Protein AF-A0A7V8JN78-F1 (afdb_monomer_lite)

Foldseek 3Di:
DDPVVVVVVVLVVVQVVCCVPPVDHPPPPDPVVSVVVVVVVCVVVVD

InterPro domains:
  IPR022641 Chemotaxis receptor methyltransferase CheR, N-terminal [PF03705] (10-47)

Organism: Stenotrophomonas maltophilia (NCBI:txid40324)

Struct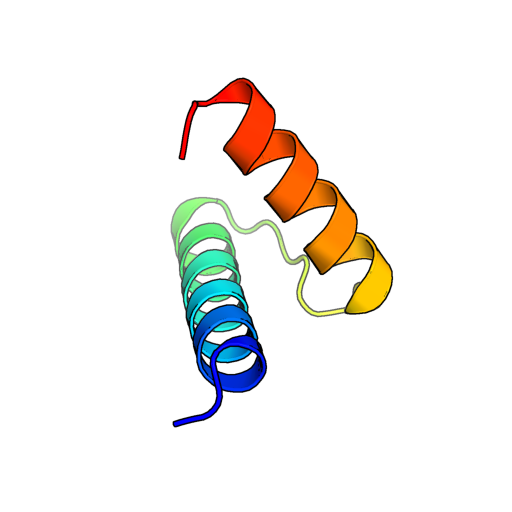ure (mmCIF, N/CA/C/O backbone):
data_AF-A0A7V8JN78-F1
#
_entry.id   AF-A0A7V8JN78-F1
#
loop_
_atom_site.group_PDB
_atom_site.id
_atom_site.type_symbol
_atom_site.label_atom_id
_atom_site.label_alt_id
_atom_site.label_comp_id
_atom_site.label_asym_id
_atom_site.label_entity_id
_atom_site.label_seq_id
_atom_site.pdbx_PDB_ins_code
_atom_site.Cartn_x
_atom_site.Cartn_y
_atom_site.Cartn_z
_atom_site.occupancy
_atom_site.B_iso_or_equiv
_atom_site.auth_seq_id
_atom_site.auth_comp_id
_atom_site.auth_asym_id
_atom_site.auth_atom_id
_atom_site.pdbx_PDB_model_num
ATOM 1 N N . MET A 1 1 ? 10.564 -16.274 8.623 1.00 61.12 1 MET A N 1
ATOM 2 C CA . MET A 1 1 ? 10.621 -15.203 7.599 1.00 61.12 1 MET A CA 1
ATOM 3 C C . MET A 1 1 ? 11.254 -13.976 8.232 1.00 61.12 1 MET A C 1
ATOM 5 O O . MET A 1 1 ? 11.020 -13.763 9.410 1.00 61.12 1 MET A O 1
ATOM 9 N N . ASN A 1 2 ? 12.064 -13.212 7.494 1.00 90.38 2 ASN A N 1
ATOM 10 C CA . ASN A 1 2 ? 12.583 -11.924 7.970 1.00 90.38 2 ASN A CA 1
ATOM 11 C C . ASN A 1 2 ? 11.426 -10.909 8.071 1.00 90.38 2 ASN A C 1
ATOM 13 O O . ASN A 1 2 ? 10.571 -10.888 7.187 1.00 90.38 2 ASN A O 1
ATOM 17 N N . GLU A 1 3 ? 11.413 -10.072 9.105 1.00 88.31 3 GLU A N 1
ATOM 18 C CA . GLU A 1 3 ? 10.372 -9.068 9.384 1.00 88.31 3 GLU A CA 1
ATOM 19 C C . GLU A 1 3 ? 10.184 -8.102 8.203 1.00 88.31 3 GLU A C 1
ATOM 21 O O . GLU A 1 3 ? 9.069 -7.820 7.772 1.00 88.31 3 GLU A O 1
ATOM 26 N N . GLN A 1 4 ? 11.291 -7.720 7.561 1.00 88.62 4 GLN A N 1
ATOM 27 C CA . GLN A 1 4 ? 11.263 -6.886 6.360 1.00 88.62 4 GLN A CA 1
ATOM 28 C C . GLN A 1 4 ? 10.568 -7.566 5.171 1.00 88.62 4 GLN A C 1
ATOM 30 O O . GLN A 1 4 ? 9.892 -6.903 4.386 1.00 88.62 4 GLN A O 1
ATOM 35 N N . ALA A 1 5 ? 10.742 -8.883 5.028 1.00 92.25 5 ALA A N 1
ATOM 36 C CA . ALA A 1 5 ? 10.124 -9.649 3.951 1.00 92.25 5 ALA A CA 1
ATOM 37 C C . ALA A 1 5 ? 8.623 -9.859 4.197 1.00 92.25 5 ALA A C 1
ATOM 39 O O . ALA A 1 5 ? 7.854 -9.905 3.239 1.00 92.25 5 ALA A O 1
ATOM 40 N N . LEU A 1 6 ? 8.211 -9.963 5.467 1.00 94.62 6 LEU A N 1
ATOM 41 C CA . LEU A 1 6 ? 6.800 -9.981 5.846 1.00 94.62 6 LEU A CA 1
ATOM 42 C C . LEU A 1 6 ? 6.135 -8.637 5.524 1.00 94.62 6 LEU A C 1
ATOM 44 O O . LEU A 1 6 ? 5.130 -8.619 4.822 1.00 94.62 6 LEU A O 1
ATOM 48 N N . PHE A 1 7 ? 6.755 -7.524 5.918 1.00 94.19 7 PHE A N 1
ATOM 49 C CA . PHE A 1 7 ? 6.242 -6.188 5.612 1.00 94.19 7 PHE A CA 1
ATOM 50 C C . PHE A 1 7 ? 6.093 -5.943 4.102 1.00 94.19 7 PHE A C 1
ATOM 52 O O . PHE A 1 7 ? 5.095 -5.396 3.639 1.00 94.19 7 PHE A O 1
ATOM 59 N N . ASP A 1 8 ? 7.064 -6.383 3.296 1.00 93.62 8 ASP A N 1
ATOM 60 C CA . ASP A 1 8 ? 6.976 -6.259 1.837 1.00 93.62 8 ASP A CA 1
ATOM 61 C C . ASP A 1 8 ? 5.847 -7.109 1.232 1.00 93.62 8 ASP A C 1
ATOM 63 O O . ASP A 1 8 ? 5.272 -6.733 0.206 1.00 93.62 8 ASP A O 1
ATOM 67 N N . LEU A 1 9 ? 5.531 -8.254 1.844 1.00 95.50 9 LEU A N 1
ATOM 68 C CA . LEU A 1 9 ? 4.392 -9.083 1.454 1.00 95.50 9 LEU A CA 1
ATOM 69 C C . LEU A 1 9 ? 3.071 -8.380 1.791 1.00 95.50 9 LEU A C 1
ATOM 71 O O . LEU A 1 9 ? 2.217 -8.248 0.915 1.00 95.50 9 LEU A O 1
ATOM 75 N N . GLU A 1 10 ? 2.927 -7.890 3.021 1.00 95.44 10 GLU A N 1
ATOM 76 C CA . GLU A 1 10 ? 1.746 -7.150 3.488 1.00 95.44 10 GLU A CA 1
ATOM 77 C C . GLU A 1 10 ? 1.496 -5.902 2.640 1.00 95.44 10 GLU A C 1
ATOM 79 O O . GLU A 1 10 ? 0.368 -5.654 2.210 1.00 95.44 10 GLU A O 1
ATOM 84 N N . LEU A 1 11 ? 2.561 -5.167 2.303 1.00 95.44 11 LEU A N 1
ATOM 85 C CA . LEU A 1 11 ? 2.494 -4.011 1.417 1.00 95.44 11 LEU A CA 1
ATOM 86 C C . LEU A 1 11 ? 1.917 -4.384 0.048 1.00 95.44 11 LEU A C 1
ATOM 88 O O . LEU A 1 11 ? 1.029 -3.696 -0.447 1.00 95.44 11 LEU A O 1
ATOM 92 N N . LYS A 1 12 ? 2.383 -5.475 -0.570 1.00 95.31 12 LYS A N 1
ATOM 93 C CA . LYS A 1 12 ? 1.852 -5.924 -1.869 1.00 95.31 12 LYS A CA 1
ATOM 94 C C . LYS A 1 12 ? 0.367 -6.265 -1.783 1.00 95.31 12 LYS A C 1
ATOM 96 O O . LYS A 1 12 ? -0.398 -5.819 -2.633 1.00 95.31 12 LYS A O 1
ATOM 101 N N . VAL A 1 13 ? -0.039 -7.004 -0.750 1.00 97.06 13 VAL A N 1
ATOM 102 C CA . VAL A 1 13 ? -1.447 -7.378 -0.538 1.00 97.06 13 VAL A CA 1
ATOM 103 C C . VAL A 1 13 ? -2.322 -6.136 -0.352 1.00 97.06 13 VAL A C 1
A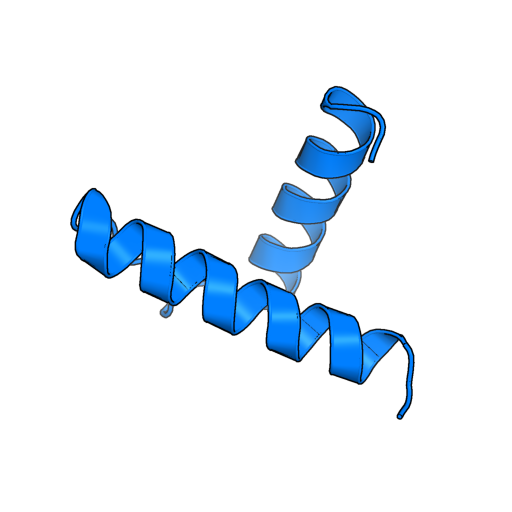TOM 105 O O . VAL A 1 13 ? -3.385 -6.038 -0.964 1.00 97.06 13 VAL A O 1
ATOM 108 N N . LEU A 1 14 ? -1.856 -5.155 0.425 1.00 95.75 14 LEU A N 1
ATOM 109 C CA . LEU A 1 14 ? -2.551 -3.884 0.621 1.00 95.75 14 LEU A CA 1
ATOM 110 C C . LEU A 1 14 ? -2.743 -3.127 -0.701 1.00 95.75 14 LEU A C 1
ATOM 112 O O . LEU A 1 14 ? -3.842 -2.653 -0.985 1.00 95.75 14 LEU A O 1
ATOM 116 N N . LEU A 1 15 ? -1.691 -3.015 -1.517 1.00 96.31 15 LEU A N 1
ATOM 117 C CA . LEU A 1 15 ? -1.764 -2.305 -2.795 1.00 96.31 15 LEU A CA 1
ATOM 118 C C . LEU A 1 15 ? -2.710 -2.988 -3.785 1.00 96.31 15 LEU A C 1
ATOM 120 O O . LEU A 1 15 ? -3.489 -2.302 -4.444 1.00 96.31 15 LEU A O 1
ATOM 124 N N . GLU A 1 16 ? -2.687 -4.319 -3.855 1.00 97.00 16 GLU A N 1
ATOM 125 C CA . GLU A 1 16 ? -3.634 -5.081 -4.673 1.00 97.00 16 GLU A CA 1
ATOM 126 C C . GLU A 1 16 ? -5.079 -4.857 -4.211 1.00 97.00 16 GLU A C 1
ATOM 128 O O . GLU A 1 16 ? -5.955 -4.598 -5.036 1.00 97.00 16 GLU A O 1
ATOM 133 N N . ALA A 1 17 ? -5.337 -4.865 -2.899 1.00 97.38 17 ALA A N 1
ATOM 134 C CA . ALA A 1 17 ? -6.668 -4.597 -2.357 1.00 97.38 17 ALA A CA 1
ATOM 135 C C . ALA A 1 17 ? -7.161 -3.178 -2.697 1.00 97.38 17 ALA A C 1
ATOM 137 O O . ALA A 1 17 ? -8.321 -2.993 -3.076 1.00 97.38 17 ALA A O 1
ATOM 138 N N . ILE A 1 18 ? -6.283 -2.172 -2.611 1.00 96.75 18 ILE A N 1
ATOM 139 C CA . ILE A 1 18 ? -6.609 -0.788 -2.984 1.00 96.75 18 ILE A CA 1
ATOM 140 C C . ILE A 1 18 ? -6.912 -0.684 -4.479 1.00 96.75 18 ILE A C 1
ATOM 142 O O . ILE A 1 18 ? -7.904 -0.056 -4.855 1.00 96.75 18 ILE A O 1
ATOM 146 N N . TYR A 1 19 ? -6.104 -1.325 -5.325 1.00 97.06 19 TYR A N 1
ATOM 147 C CA . TYR A 1 19 ? -6.334 -1.346 -6.764 1.00 97.06 19 TYR A CA 1
ATOM 148 C C . TYR A 1 19 ? -7.675 -2.008 -7.105 1.00 97.06 19 TYR A C 1
ATOM 150 O O . TYR A 1 19 ? -8.484 -1.415 -7.812 1.00 97.06 19 TYR A O 1
ATOM 158 N N . GLN A 1 20 ? -7.975 -3.179 -6.539 1.00 97.62 20 GLN A N 1
ATOM 159 C CA . GLN A 1 20 ? -9.237 -3.879 -6.803 1.00 97.62 20 GLN A CA 1
ATOM 160 C C . GLN A 1 20 ? -10.466 -3.095 -6.322 1.00 97.62 20 GLN A C 1
ATOM 162 O O . GLN A 1 20 ? -11.508 -3.108 -6.975 1.00 97.62 20 GLN A O 1
ATOM 167 N N . ARG A 1 21 ? -10.368 -2.405 -5.179 1.00 98.06 21 ARG A N 1
ATOM 168 C CA . ARG A 1 21 ? -11.520 -1.723 -4.571 1.00 98.06 21 ARG A CA 1
ATOM 169 C C . ARG A 1 21 ? -11.738 -0.301 -5.080 1.00 98.06 21 ARG A C 1
ATOM 171 O O . ARG A 1 21 ? -12.890 0.137 -5.160 1.00 98.06 21 ARG A O 1
ATOM 178 N N . TYR A 1 22 ? -10.654 0.417 -5.363 1.00 97.81 22 TYR A N 1
ATOM 179 C CA . TYR A 1 22 ? -10.658 1.855 -5.646 1.00 97.81 22 TYR A CA 1
ATOM 180 C C . TYR A 1 22 ? -10.003 2.218 -6.983 1.00 97.81 22 TYR A C 1
ATOM 182 O O . TYR A 1 22 ? -10.049 3.382 -7.364 1.00 97.81 22 TYR A O 1
ATOM 190 N N . HIS A 1 23 ? -9.431 1.253 -7.712 1.00 96.12 23 HIS A N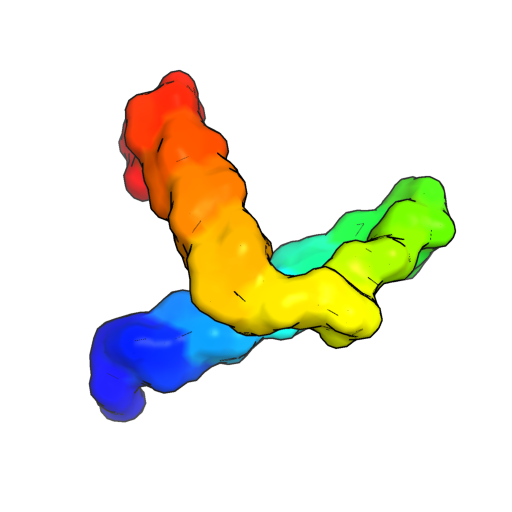 1
ATOM 191 C CA . HIS A 1 23 ? -8.781 1.445 -9.018 1.00 96.12 23 HIS A CA 1
ATOM 192 C C . HIS A 1 23 ? -7.601 2.432 -9.003 1.00 96.12 23 HIS A C 1
ATOM 194 O O . HIS A 1 23 ? -7.153 2.890 -10.054 1.00 96.12 23 HIS A O 1
ATOM 200 N N . TYR A 1 24 ? -7.053 2.729 -7.821 1.00 96.12 24 TYR A N 1
ATOM 201 C CA . TYR A 1 24 ? -5.811 3.481 -7.685 1.00 96.12 24 TYR A CA 1
ATOM 202 C C . TYR A 1 24 ? -4.617 2.532 -7.763 1.00 96.12 24 TYR A C 1
ATOM 204 O O . TYR A 1 24 ? -4.473 1.641 -6.926 1.00 96.12 24 TYR A O 1
ATOM 212 N N . ASP A 1 25 ? -3.758 2.732 -8.764 1.00 94.12 25 ASP A N 1
ATOM 213 C CA . ASP A 1 25 ? -2.562 1.918 -8.963 1.00 94.12 25 ASP A CA 1
ATOM 214 C C . ASP A 1 25 ? -1.308 2.626 -8.436 1.00 94.12 25 ASP A C 1
ATOM 216 O O . ASP A 1 25 ? -0.809 3.589 -9.019 1.00 94.12 25 ASP A O 1
ATOM 220 N N . PHE A 1 26 ? -0.788 2.126 -7.317 1.00 93.81 26 PHE A N 1
ATOM 221 C CA . PHE A 1 26 ? 0.455 2.606 -6.710 1.00 93.81 26 PHE A CA 1
ATOM 222 C C . PHE A 1 26 ? 1.635 1.655 -6.944 1.00 93.81 26 PHE A C 1
ATOM 224 O O . PHE A 1 26 ? 2.726 1.891 -6.427 1.00 93.81 26 PHE A O 1
ATOM 23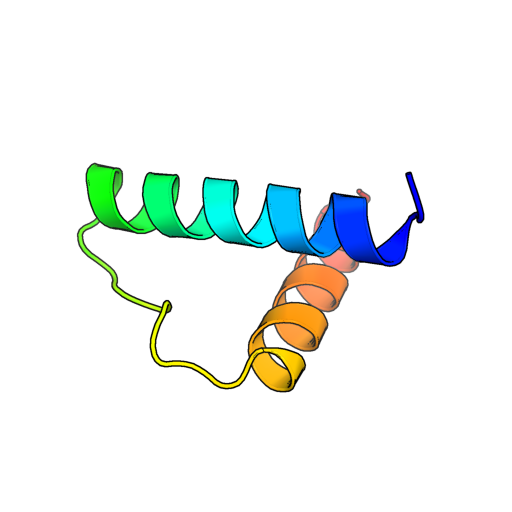1 N N . ARG A 1 27 ? 1.455 0.573 -7.712 1.00 89.62 27 ARG A N 1
ATOM 232 C CA . ARG A 1 27 ? 2.457 -0.500 -7.858 1.00 89.62 27 ARG A CA 1
ATOM 233 C C . ARG A 1 27 ? 3.689 -0.060 -8.644 1.00 89.62 27 ARG A C 1
ATOM 235 O O . ARG A 1 27 ? 4.754 -0.645 -8.483 1.00 89.62 27 ARG A O 1
ATOM 242 N N . SER A 1 28 ? 3.572 1.003 -9.439 1.00 92.00 28 SER A N 1
ATOM 243 C CA . SER A 1 28 ? 4.699 1.620 -10.150 1.00 92.00 28 SER A CA 1
ATOM 244 C C . SER A 1 28 ? 5.537 2.574 -9.287 1.00 92.00 28 SER A C 1
ATOM 246 O O . SER A 1 28 ? 6.538 3.105 -9.765 1.00 92.00 28 SER A O 1
ATOM 248 N N . TYR A 1 29 ? 5.152 2.835 -8.033 1.00 94.12 29 TYR A N 1
ATOM 249 C CA . TYR A 1 29 ? 5.890 3.750 -7.163 1.00 94.12 29 TYR A CA 1
ATOM 250 C C . TYR A 1 29 ? 7.148 3.078 -6.609 1.00 94.12 29 TYR A C 1
ATOM 252 O O . TYR A 1 29 ? 7.181 1.876 -6.347 1.00 94.12 29 TYR A O 1
ATOM 260 N N . ALA A 1 30 ? 8.184 3.880 -6.354 1.00 94.69 30 ALA A N 1
ATOM 261 C CA . ALA A 1 30 ? 9.391 3.390 -5.702 1.00 94.69 30 ALA A CA 1
ATOM 262 C C . 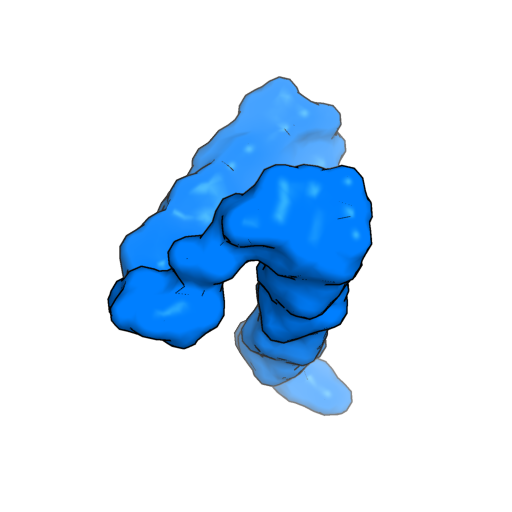ALA A 1 30 ? 9.054 2.778 -4.332 1.00 94.69 30 ALA A C 1
ATOM 264 O O . ALA A 1 30 ? 8.459 3.441 -3.476 1.00 94.69 30 ALA A O 1
ATOM 265 N N . VAL A 1 31 ? 9.500 1.538 -4.101 1.00 90.44 31 VAL A N 1
ATOM 266 C CA . VAL A 1 31 ? 9.236 0.784 -2.862 1.00 90.44 31 VAL A CA 1
ATOM 267 C C . VAL A 1 31 ? 9.635 1.592 -1.625 1.00 90.44 31 VAL A C 1
ATOM 269 O O . VAL A 1 31 ? 8.852 1.700 -0.688 1.00 90.44 31 VAL A O 1
ATOM 272 N N . SER A 1 32 ? 10.788 2.266 -1.646 1.00 93.62 32 SER A N 1
ATOM 273 C CA . SER A 1 32 ? 11.249 3.136 -0.552 1.00 93.62 32 SER A CA 1
ATOM 274 C C . SER A 1 32 ? 10.268 4.265 -0.205 1.00 93.62 32 SER A C 1
ATOM 276 O O . SER A 1 32 ? 10.083 4.595 0.967 1.00 93.62 32 SER A O 1
ATOM 278 N N . SER A 1 33 ? 9.596 4.835 -1.208 1.00 95.56 33 SER A N 1
ATOM 279 C CA . SER A 1 33 ? 8.587 5.877 -1.003 1.00 95.56 33 SER A CA 1
ATOM 280 C C . SER A 1 33 ? 7.300 5.317 -0.408 1.00 95.56 33 SER A C 1
ATOM 282 O O . SER A 1 33 ? 6.707 5.962 0.458 1.00 95.56 33 SER A O 1
ATOM 284 N N . LEU A 1 34 ? 6.883 4.127 -0.846 1.00 95.12 34 LEU A N 1
ATOM 285 C CA . LEU A 1 34 ? 5.712 3.434 -0.310 1.00 95.12 34 LEU A CA 1
ATOM 286 C C . LEU A 1 34 ? 5.928 3.042 1.152 1.00 95.12 34 LEU A C 1
ATOM 288 O O . LEU A 1 34 ? 5.097 3.385 1.989 1.00 95.12 34 LEU A O 1
ATOM 292 N N . ARG A 1 35 ? 7.079 2.438 1.485 1.00 94.38 35 ARG A N 1
ATOM 293 C CA . ARG A 1 35 ? 7.412 2.061 2.869 1.00 94.38 35 ARG A CA 1
ATOM 294 C C . ARG A 1 35 ? 7.323 3.256 3.817 1.00 94.38 35 ARG A C 1
ATOM 296 O O . ARG A 1 35 ? 6.653 3.174 4.838 1.00 94.38 35 ARG A O 1
ATOM 303 N N . ARG A 1 36 ? 7.928 4.394 3.452 1.00 95.75 36 ARG A N 1
ATOM 304 C CA . ARG A 1 36 ? 7.887 5.617 4.273 1.00 95.75 36 ARG A CA 1
ATOM 305 C C . ARG A 1 36 ? 6.458 6.107 4.517 1.00 95.75 36 ARG A C 1
ATOM 307 O O . A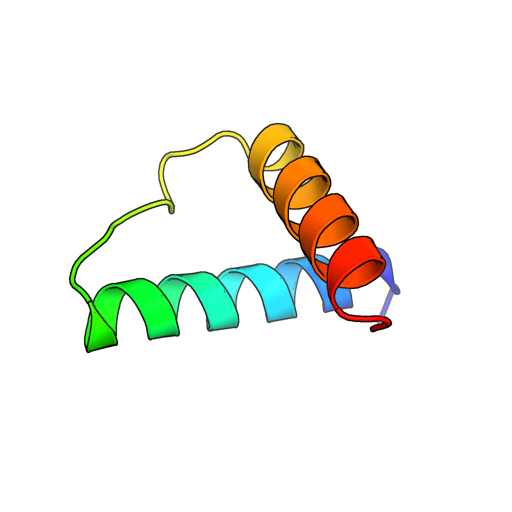RG A 1 36 ? 6.131 6.473 5.639 1.00 95.75 36 ARG A O 1
ATOM 314 N N . ARG A 1 37 ? 5.614 6.115 3.480 1.00 95.62 37 ARG A N 1
ATOM 315 C CA . ARG A 1 37 ? 4.214 6.559 3.587 1.00 95.62 37 ARG A CA 1
ATOM 316 C C . ARG A 1 37 ? 3.382 5.616 4.452 1.00 95.62 37 ARG A C 1
ATOM 318 O O . ARG A 1 37 ? 2.592 6.092 5.256 1.00 95.62 37 ARG A O 1
ATOM 325 N N . ILE A 1 38 ? 3.579 4.306 4.308 1.00 95.06 38 ILE A N 1
ATOM 326 C CA . ILE A 1 38 ? 2.873 3.311 5.120 1.00 95.06 38 ILE A CA 1
ATOM 327 C C . ILE A 1 38 ? 3.321 3.375 6.577 1.00 95.06 38 ILE A C 1
ATOM 329 O O . ILE A 1 38 ? 2.459 3.437 7.440 1.00 95.06 38 ILE A O 1
ATOM 333 N N . HIS A 1 39 ? 4.620 3.482 6.869 1.00 94.62 39 HIS A N 1
ATOM 334 C CA . HIS A 1 39 ? 5.085 3.680 8.247 1.00 94.62 39 HIS A CA 1
ATOM 335 C C . HIS A 1 39 ? 4.509 4.948 8.882 1.00 94.62 39 HIS A C 1
ATOM 337 O O . HIS A 1 39 ? 4.076 4.915 10.029 1.00 94.62 39 HIS A O 1
ATOM 343 N N . GLN A 1 40 ? 4.458 6.056 8.138 1.00 96.56 40 GLN A N 1
ATOM 344 C CA . GLN A 1 40 ? 3.827 7.279 8.627 1.00 96.56 40 GLN A CA 1
ATOM 345 C C . GLN A 1 40 ? 2.333 7.064 8.909 1.00 96.56 40 GLN A C 1
ATOM 347 O O . GLN A 1 40 ? 1.837 7.505 9.940 1.00 96.56 40 GLN A O 1
ATOM 352 N N . ALA A 1 41 ? 1.616 6.375 8.017 1.00 95.38 41 ALA A N 1
ATOM 353 C CA . ALA A 1 41 ? 0.210 6.052 8.227 1.00 95.38 41 ALA A CA 1
ATOM 354 C C . ALA A 1 41 ? 0.021 5.170 9.469 1.00 95.38 41 ALA A C 1
ATOM 356 O O . ALA A 1 41 ? -0.810 5.488 10.311 1.00 95.38 41 ALA A O 1
ATOM 357 N N . MET A 1 42 ? 0.832 4.124 9.620 1.00 94.69 42 MET A N 1
ATOM 358 C CA . MET A 1 42 ? 0.838 3.239 10.784 1.00 94.69 42 MET A CA 1
ATOM 359 C C . MET A 1 42 ? 1.014 4.023 12.091 1.00 94.69 42 MET A C 1
ATOM 361 O O . MET A 1 42 ? 0.181 3.924 12.987 1.00 94.69 42 MET A O 1
ATOM 365 N N . GLN A 1 43 ? 1.985 4.943 12.142 1.00 95.44 43 GLN A N 1
ATOM 366 C CA . GLN A 1 43 ? 2.166 5.852 13.280 1.00 95.44 43 GLN A CA 1
ATOM 367 C C . GLN A 1 43 ? 0.941 6.737 13.546 1.00 95.44 43 GLN A C 1
ATOM 369 O O . GLN A 1 43 ? 0.573 6.941 14.701 1.00 95.44 43 GLN A O 1
ATOM 374 N N . CYS A 1 44 ? 0.300 7.266 12.501 1.00 96.56 44 CYS A N 1
ATOM 375 C CA . CYS A 1 44 ? -0.908 8.078 12.645 1.00 96.56 44 CYS A CA 1
ATOM 376 C C . CYS A 1 44 ? -2.117 7.271 13.144 1.00 96.56 44 CYS A C 1
ATOM 378 O O . CYS A 1 44 ? -2.948 7.821 13.864 1.00 96.56 44 CYS A O 1
ATOM 380 N N . TYR A 1 45 ? -2.224 5.997 12.762 1.00 94.19 45 TYR A N 1
ATOM 381 C CA . TYR A 1 45 ? -3.326 5.109 13.144 1.00 94.19 45 TYR A CA 1
ATOM 382 C C . TYR A 1 45 ? -3.028 4.260 14.392 1.00 94.19 45 TYR A C 1
ATOM 384 O O . TYR A 1 45 ? -3.930 3.585 14.885 1.00 94.19 45 TYR A O 1
ATOM 392 N N . GLY A 1 46 ? -1.807 4.326 14.932 1.00 91.69 46 GLY A N 1
ATOM 393 C CA . GLY A 1 46 ? -1.390 3.596 16.130 1.00 91.69 46 GLY A CA 1
ATOM 394 C C . GLY A 1 46 ? -1.188 2.095 15.911 1.00 91.69 46 GLY A C 1
ATOM 395 O O . GLY A 1 46 ? -1.437 1.320 16.834 1.00 91.69 46 GLY A O 1
ATOM 396 N N . CYS A 1 47 ? -0.778 1.691 14.706 1.00 82.38 47 CYS A N 1
ATOM 397 C CA . CYS A 1 47 ? -0.467 0.307 14.344 1.00 82.38 47 CYS A CA 1
ATOM 398 C C . CYS A 1 47 ? 0.990 0.105 13.920 1.00 82.38 47 CYS A C 1
ATOM 400 O O . CYS A 1 47 ? 1.715 1.108 13.734 1.00 82.38 47 CYS A O 1
#

Sequence (47 aa):
MNEQALFDLELKVLLEAIYQRYHYDFRSYAVSSLRRRIHQAMQCYGC

Radius of gyration: 11.03 Å; chains: 1; bounding box: 24×23×26 Å

Secondary structure (DSSP, 8-state):
--HHHHHHHHHHHHHHHHHHHH----TTS-HHHHHHHHHHHHHHHT-

pLDDT: mean 93.69, std 5.6, range [61.12, 98.06]